Protein AF-A0A6B3I4W8-F1 (afdb_monomer)

Secondary structure (DSSP, 8-state):
-HHHHHHHHHHHHHHHHHHHHHHGGG-SSHHHHHHHHHHHHHHHHHHHHHHHHHHTTT--HHHHHHHHHHHHHHHHHHT--SSHHHHHHHHHHHHHHHHHHHHHHHTTS-HHHHHHHHHHHHT-TTHHHHHHHHHHHHHH-THHHHHHHHHHHHHHHHHHHHHHHHHHHHH-

Nearest PDB structures (foldseek):
  3ez0-assembly2_C  TM=9.691E-01  e=5.721E-12  Arthrobacter sp. FB24
  3ez0-assembly2_D  TM=9.757E-01  e=5.450E-12  Arthrobacter sp. FB24
  3ez0-assembly1_B  TM=9.625E-01  e=8.040E-12  Arthrobacter sp. FB24
  7ssp-assembly1_H  TM=6.603E-01  e=1.581E+00  Homo sapiens
  7sss-assembly1_H  TM=6.039E-01  e=1.660E+00  Homo sapiens

pLDDT: mean 90.64, std 8.07, range [52.56, 98.12]

Radius of gyration: 16.38 Å; Cα contacts (8 Å, |Δi|>4): 160; chains: 1; bounding box: 42×26×46 Å

Solvent-accessible surface area (backbone atoms only — not comparable to full-atom values): 9020 Å² total; per-residue (Å²): 105,71,61,52,47,43,11,44,49,25,45,48,25,45,53,47,17,56,48,31,51,55,44,28,74,52,40,93,42,72,66,56,22,50,54,32,43,51,50,17,53,49,28,43,51,42,19,51,56,38,36,52,52,33,46,74,70,78,38,59,45,66,72,40,17,54,86,40,47,64,46,54,49,50,37,50,65,78,56,62,56,93,47,47,66,49,36,35,50,45,54,40,51,50,53,51,53,50,49,56,50,49,59,63,52,36,78,76,48,57,71,69,62,24,51,51,58,51,55,58,55,71,71,62,80,56,49,60,60,34,51,52,53,51,49,54,48,27,73,75,39,65,73,49,48,64,56,53,52,52,49,54,52,48,52,54,52,43,51,52,52,34,53,52,49,54,52,55,70,69,75,107

Foldseek 3Di:
DLLLVLLLLLLLLLLQLVLLLVLLVQDPDPVSSVLSNVLSVLSNVLSVLSCVVCVVVVHHSVVSNVLLNVLSVQLCVLQPDPGNLSSLLLNLLSLVVLLVVLVVVLVVDDPVSSVSSVVSNVPNPSNVVSVVVNVVVCVVPVVVVVVSVVSNVSSVVSVVVSVVVSVVVVVD

Structure (mmCIF, N/CA/C/O backbone):
data_AF-A0A6B3I4W8-F1
#
_entry.id   AF-A0A6B3I4W8-F1
#
loop_
_atom_site.group_PDB
_atom_site.id
_atom_site.type_symbol
_atom_site.label_atom_id
_atom_site.label_alt_id
_atom_site.label_comp_id
_atom_site.label_asym_id
_atom_site.label_entity_id
_atom_site.label_seq_id
_atom_site.pdbx_PDB_ins_code
_atom_site.Cartn_x
_atom_site.Cartn_y
_atom_site.Cartn_z
_atom_site.occupancy
_atom_site.B_iso_or_equiv
_atom_site.auth_seq_id
_atom_site.auth_comp_id
_atom_site.auth_asym_id
_atom_site.auth_atom_id
_atom_site.pdbx_PDB_model_num
ATOM 1 N N . ALA A 1 1 ? 13.838 5.239 -17.217 1.00 80.38 1 ALA A N 1
ATOM 2 C CA . ALA A 1 1 ? 12.591 6.002 -16.985 1.00 80.38 1 ALA A CA 1
ATOM 3 C C . ALA A 1 1 ? 11.351 5.107 -16.954 1.00 80.38 1 ALA A C 1
ATOM 5 O O . ALA A 1 1 ? 10.824 4.925 -15.871 1.00 80.38 1 ALA A O 1
ATOM 6 N N . VAL A 1 2 ? 10.878 4.528 -18.072 1.00 87.38 2 VAL A N 1
ATOM 7 C CA . VAL A 1 2 ? 9.694 3.631 -18.030 1.00 87.38 2 VAL A CA 1
ATOM 8 C C . VAL A 1 2 ? 10.004 2.322 -17.298 1.00 87.38 2 VAL A C 1
ATOM 10 O O . VAL A 1 2 ? 9.231 1.926 -16.440 1.00 87.38 2 VAL A O 1
ATOM 13 N N . VAL A 1 3 ? 11.159 1.707 -17.570 1.00 92.12 3 VAL A N 1
ATOM 14 C CA . VAL A 1 3 ? 11.630 0.502 -16.857 1.00 92.12 3 VAL A CA 1
ATOM 15 C C . VAL A 1 3 ? 11.772 0.767 -15.358 1.00 92.12 3 VAL A C 1
ATOM 17 O O . VAL A 1 3 ? 11.218 0.031 -14.557 1.00 92.12 3 VAL A O 1
ATOM 20 N N . ASP A 1 4 ? 12.426 1.873 -14.987 1.00 90.75 4 ASP A N 1
ATOM 21 C CA . ASP A 1 4 ? 12.541 2.316 -13.589 1.00 90.75 4 ASP A CA 1
ATOM 22 C C . ASP A 1 4 ? 11.170 2.483 -12.918 1.00 90.75 4 ASP A C 1
ATOM 24 O O . ASP A 1 4 ? 10.973 2.042 -11.793 1.00 90.75 4 ASP A O 1
ATOM 28 N N . LEU A 1 5 ? 10.210 3.109 -13.610 1.00 89.12 5 LEU A N 1
ATOM 29 C CA . LEU A 1 5 ? 8.852 3.250 -13.097 1.00 89.12 5 LEU A CA 1
ATOM 30 C C . LEU A 1 5 ? 8.224 1.874 -12.872 1.00 89.12 5 LEU A C 1
ATOM 32 O O . LEU A 1 5 ? 7.780 1.599 -11.767 1.00 89.12 5 LEU A O 1
ATOM 36 N N . LEU A 1 6 ? 8.214 1.011 -13.890 1.00 91.56 6 LEU A N 1
ATOM 37 C CA . LEU A 1 6 ? 7.627 -0.326 -13.798 1.00 91.56 6 LEU A CA 1
ATOM 38 C C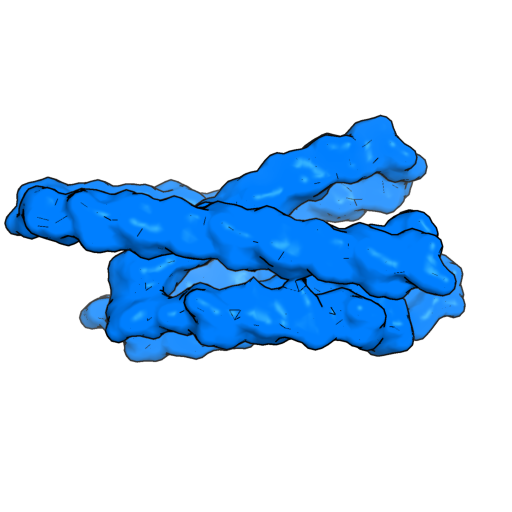 . LEU A 1 6 ? 8.289 -1.174 -12.704 1.00 91.56 6 LEU A C 1
ATOM 40 O O . LEU A 1 6 ? 7.586 -1.893 -12.006 1.00 91.56 6 LEU A O 1
ATOM 44 N N . GLY A 1 7 ? 9.603 -1.048 -12.508 1.00 94.62 7 GLY A N 1
ATOM 45 C CA . GLY A 1 7 ? 10.326 -1.696 -11.414 1.00 94.62 7 GLY A CA 1
ATOM 46 C C . GLY A 1 7 ? 9.907 -1.176 -10.038 1.00 94.62 7 GLY A C 1
ATOM 47 O O . GLY A 1 7 ? 9.645 -1.966 -9.134 1.00 94.62 7 GLY A O 1
ATOM 48 N N . ALA A 1 8 ? 9.768 0.144 -9.878 1.00 92.94 8 ALA A N 1
ATOM 49 C CA . ALA A 1 8 ? 9.272 0.737 -8.638 1.00 92.94 8 ALA A CA 1
ATOM 50 C C . ALA A 1 8 ? 7.830 0.303 -8.329 1.00 92.94 8 ALA A C 1
ATOM 52 O O . ALA A 1 8 ? 7.521 0.000 -7.177 1.00 92.94 8 ALA A O 1
ATOM 53 N N . LEU A 1 9 ? 6.969 0.246 -9.353 1.00 91.38 9 LEU A N 1
ATOM 54 C CA . LEU A 1 9 ? 5.588 -0.213 -9.208 1.00 91.38 9 LEU A CA 1
ATOM 55 C C . LEU A 1 9 ? 5.543 -1.695 -8.836 1.00 91.38 9 LEU A C 1
ATOM 57 O O . LEU A 1 9 ? 4.950 -2.041 -7.825 1.00 91.38 9 LEU A O 1
ATOM 61 N N . ALA A 1 10 ? 6.230 -2.558 -9.590 1.00 95.00 10 ALA A N 1
ATOM 62 C CA . ALA A 1 10 ? 6.219 -4.000 -9.356 1.00 95.00 10 ALA A CA 1
ATOM 63 C C . ALA A 1 10 ? 6.665 -4.344 -7.929 1.00 95.00 10 ALA A C 1
ATOM 65 O O . ALA A 1 10 ? 6.000 -5.115 -7.238 1.00 95.00 10 ALA A O 1
ATOM 66 N N . TYR A 1 11 ? 7.745 -3.720 -7.446 1.00 96.56 11 TYR A N 1
ATOM 67 C CA . TYR A 1 11 ? 8.178 -3.953 -6.071 1.00 96.56 11 TYR A CA 1
ATOM 68 C C . TYR A 1 11 ? 7.195 -3.385 -5.041 1.00 96.56 11 TYR A C 1
ATOM 70 O O . TYR A 1 11 ? 6.984 -3.995 -3.995 1.00 96.56 11 TYR A O 1
ATOM 78 N N . GLY A 1 12 ? 6.584 -2.232 -5.329 1.00 93.56 12 GLY A N 1
ATOM 79 C CA . GLY A 1 12 ? 5.550 -1.636 -4.486 1.00 93.56 12 GLY A CA 1
ATOM 80 C C . GLY A 1 12 ? 4.362 -2.574 -4.275 1.00 93.56 12 GLY A C 1
ATOM 81 O O . GLY A 1 12 ? 4.005 -2.836 -3.128 1.00 93.56 12 GLY A O 1
ATOM 82 N N . GLU A 1 13 ? 3.819 -3.132 -5.358 1.00 93.62 13 GLU A N 1
ATOM 83 C CA . GLU A 1 13 ? 2.710 -4.098 -5.330 1.00 93.62 13 GLU A CA 1
ATOM 84 C C . GLU A 1 13 ? 3.106 -5.387 -4.579 1.00 93.62 13 GLU A C 1
ATOM 86 O O . GLU A 1 13 ? 2.372 -5.880 -3.720 1.00 93.62 13 GLU A O 1
ATOM 91 N N . LEU A 1 14 ? 4.315 -5.915 -4.818 1.00 96.75 14 LEU A N 1
ATOM 92 C CA . LEU A 1 14 ? 4.804 -7.105 -4.111 1.00 96.75 14 LEU A CA 1
ATOM 93 C C . LEU A 1 14 ? 4.928 -6.862 -2.597 1.00 96.75 14 LEU A C 1
ATOM 95 O O . LEU A 1 14 ? 4.493 -7.685 -1.786 1.00 96.75 14 LEU A O 1
ATOM 99 N N . ALA A 1 15 ? 5.492 -5.721 -2.201 1.00 95.19 15 ALA A N 1
ATOM 100 C CA . ALA A 1 15 ? 5.629 -5.354 -0.798 1.00 95.19 15 ALA A CA 1
ATOM 101 C C . ALA A 1 15 ? 4.260 -5.091 -0.143 1.00 95.19 15 ALA A C 1
ATOM 103 O O . ALA A 1 15 ? 4.029 -5.502 1.002 1.00 95.19 15 ALA A O 1
ATOM 104 N N . ALA A 1 16 ? 3.330 -4.460 -0.866 1.00 92.44 16 ALA A N 1
ATOM 105 C CA . ALA A 1 16 ? 1.960 -4.235 -0.422 1.00 92.44 16 ALA A CA 1
ATOM 106 C C . ALA A 1 16 ? 1.213 -5.556 -0.188 1.00 92.44 16 ALA A C 1
ATOM 108 O O . ALA A 1 16 ? 0.631 -5.723 0.889 1.00 92.44 16 ALA A O 1
ATOM 109 N N . PHE A 1 17 ? 1.314 -6.525 -1.108 1.00 94.75 17 PHE A N 1
ATOM 110 C CA . PHE A 1 17 ? 0.792 -7.885 -0.929 1.00 94.75 17 PHE A CA 1
ATOM 111 C C . PHE A 1 17 ? 1.263 -8.498 0.394 1.00 94.75 17 PHE A C 1
ATOM 113 O O . PHE A 1 17 ? 0.442 -8.920 1.215 1.00 94.75 17 PHE A O 1
ATOM 120 N N . GLU A 1 18 ? 2.578 -8.520 0.633 1.00 95.38 18 GLU A N 1
ATOM 121 C CA . GLU A 1 18 ? 3.130 -9.113 1.851 1.00 95.38 18 GLU A CA 1
ATOM 122 C C . GLU A 1 18 ? 2.605 -8.421 3.109 1.00 95.38 18 GLU A C 1
ATOM 124 O O . GLU A 1 18 ? 2.288 -9.079 4.105 1.00 95.38 18 GLU A O 1
ATOM 129 N N . ARG A 1 19 ? 2.520 -7.084 3.082 1.00 93.25 19 ARG A N 1
ATOM 130 C CA . ARG A 1 19 ? 2.051 -6.310 4.234 1.00 93.25 19 ARG A CA 1
ATOM 131 C C . ARG A 1 19 ? 0.568 -6.525 4.497 1.00 93.25 19 ARG A C 1
ATOM 133 O O . ARG A 1 19 ? 0.210 -6.756 5.646 1.00 93.25 19 ARG A O 1
ATOM 140 N N . LEU A 1 20 ? -0.279 -6.516 3.472 1.00 92.50 20 LEU A N 1
ATOM 141 C CA . LEU A 1 20 ? -1.712 -6.783 3.618 1.00 92.50 20 LEU A CA 1
ATOM 142 C C . LEU A 1 20 ? -1.969 -8.207 4.119 1.00 92.50 20 LEU A C 1
ATOM 144 O O . LEU A 1 20 ? -2.822 -8.414 4.984 1.00 92.50 20 LEU A O 1
ATOM 148 N N . ALA A 1 21 ? -1.202 -9.186 3.631 1.00 94.19 21 ALA A N 1
ATOM 149 C CA . ALA A 1 21 ? -1.279 -10.563 4.105 1.00 94.19 21 ALA A CA 1
ATOM 150 C C . ALA A 1 21 ? -0.868 -10.698 5.585 1.00 94.19 21 ALA A C 1
ATOM 152 O O . ALA A 1 21 ? -1.478 -11.474 6.329 1.00 94.19 21 ALA A O 1
ATOM 153 N N . GLU A 1 22 ? 0.136 -9.937 6.032 1.00 93.00 22 GLU A N 1
ATOM 154 C CA . GLU A 1 22 ? 0.527 -9.872 7.443 1.00 93.00 22 GLU A CA 1
ATOM 155 C C . GLU A 1 22 ? -0.547 -9.176 8.293 1.00 93.00 22 GLU A C 1
ATOM 157 O O . GLU A 1 22 ? -0.994 -9.735 9.298 1.00 93.00 22 GLU A O 1
ATOM 162 N N . ASP A 1 23 ? -1.031 -8.012 7.857 1.00 90.31 23 ASP A N 1
ATOM 163 C CA . ASP A 1 23 ? -2.041 -7.210 8.556 1.00 90.31 23 ASP A CA 1
ATOM 164 C C . ASP A 1 23 ? -3.383 -7.958 8.673 1.00 90.31 23 ASP A C 1
ATOM 166 O O . ASP A 1 23 ? -4.082 -7.842 9.684 1.00 90.31 23 ASP A O 1
ATOM 170 N N . ALA A 1 24 ? -3.718 -8.827 7.712 1.00 92.00 24 ALA A N 1
ATOM 171 C CA . ALA A 1 24 ? -4.887 -9.709 7.770 1.00 92.00 24 ALA A CA 1
ATOM 172 C C . ALA A 1 24 ? -4.888 -10.645 8.995 1.00 92.00 24 ALA A C 1
ATOM 174 O O . ALA A 1 24 ? -5.946 -11.136 9.402 1.00 92.00 24 ALA A O 1
ATOM 175 N N . LYS A 1 25 ? -3.734 -10.897 9.629 1.00 92.25 25 LYS A N 1
ATOM 176 C CA . LYS A 1 25 ? -3.656 -11.664 10.886 1.00 92.25 25 LYS A CA 1
ATOM 177 C C . LYS A 1 25 ? -4.210 -10.894 12.087 1.00 92.25 25 LYS A C 1
ATOM 179 O O . LYS A 1 25 ? -4.602 -11.532 13.061 1.00 92.25 25 LYS A O 1
ATOM 184 N N . LEU A 1 26 ? -4.264 -9.562 12.016 1.00 90.62 26 LEU A N 1
ATOM 185 C CA . LEU A 1 26 ? -4.806 -8.685 13.060 1.00 90.62 26 LEU A CA 1
ATOM 186 C C . LEU A 1 26 ? -6.335 -8.538 12.980 1.00 90.62 26 LEU A C 1
ATOM 188 O O . LEU A 1 26 ? -6.938 -7.928 13.864 1.00 90.62 26 LEU A O 1
ATOM 192 N N . ALA A 1 27 ? -6.965 -9.080 11.934 1.00 94.19 27 ALA A N 1
ATOM 193 C CA . ALA A 1 27 ? -8.393 -8.943 11.691 1.00 94.19 27 ALA A CA 1
ATOM 194 C C . ALA A 1 27 ? -9.245 -9.506 12.846 1.00 94.19 27 ALA A C 1
ATOM 196 O O . ALA A 1 27 ? -9.047 -10.654 13.255 1.00 94.19 27 ALA A O 1
ATOM 197 N N . PRO A 1 28 ? -10.246 -8.752 13.345 1.00 94.81 28 PRO A N 1
ATOM 198 C CA . PRO A 1 28 ? -11.062 -9.179 14.482 1.00 94.81 28 PRO A CA 1
ATOM 199 C C . PRO A 1 28 ? -12.086 -10.258 14.107 1.00 94.81 28 PRO A C 1
ATOM 201 O O . PRO A 1 28 ? -12.592 -10.962 14.981 1.00 94.81 28 PRO A O 1
ATOM 204 N N . THR A 1 29 ? -12.412 -10.394 12.819 1.00 95.69 29 THR A N 1
ATOM 205 C CA . THR A 1 29 ? -13.365 -11.386 12.314 1.00 95.69 29 THR A CA 1
ATOM 206 C C . THR A 1 29 ? -12.820 -12.101 11.079 1.00 95.69 29 THR A C 1
ATOM 208 O O . THR A 1 29 ? -11.966 -11.581 10.361 1.00 95.69 29 THR A O 1
ATOM 211 N N . LEU A 1 30 ? -13.347 -13.297 10.794 1.00 96.50 30 LEU A N 1
ATOM 212 C CA . LEU A 1 30 ? -13.004 -14.032 9.5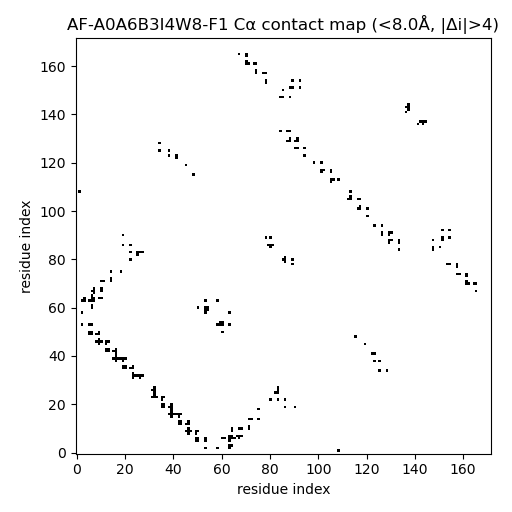70 1.00 96.50 30 LEU A CA 1
ATOM 213 C C . LEU A 1 30 ? -13.409 -13.277 8.298 1.00 96.50 30 LEU A C 1
ATOM 215 O O . LEU A 1 30 ? -12.707 -13.376 7.297 1.00 96.50 30 LEU A O 1
ATOM 219 N N . GLY A 1 31 ? -14.513 -12.523 8.339 1.00 94.38 31 GLY A N 1
ATOM 220 C CA . GLY A 1 31 ? -14.934 -11.681 7.218 1.00 94.38 31 GLY A CA 1
ATOM 221 C C . GLY A 1 31 ? -13.923 -10.572 6.948 1.00 94.38 31 GLY A C 1
ATOM 222 O O . GLY A 1 31 ? -13.468 -10.419 5.823 1.00 94.38 31 GLY A O 1
ATOM 223 N N . ASP A 1 32 ? -13.482 -9.882 7.999 1.00 93.94 32 ASP A N 1
ATOM 224 C CA . ASP A 1 32 ? -12.482 -8.817 7.882 1.00 93.94 32 ASP A CA 1
ATOM 225 C C . ASP A 1 32 ? -11.131 -9.344 7.385 1.00 93.94 32 ASP A C 1
ATOM 227 O O . ASP A 1 32 ? -10.469 -8.711 6.564 1.00 93.94 32 ASP A O 1
ATOM 231 N N . LYS A 1 33 ? -10.751 -10.547 7.833 1.00 94.88 33 LYS A N 1
ATOM 232 C CA . LYS A 1 33 ? -9.566 -11.248 7.335 1.00 94.88 33 LYS A CA 1
ATOM 233 C C . LYS A 1 33 ? -9.676 -11.551 5.844 1.00 94.88 33 LYS A C 1
ATOM 235 O O . LYS A 1 33 ? -8.700 -11.392 5.118 1.00 94.88 33 LYS A O 1
ATOM 240 N N . ALA A 1 34 ? -10.843 -12.017 5.402 1.00 93.44 34 ALA A N 1
ATOM 241 C CA . ALA A 1 34 ? -11.082 -12.337 4.002 1.00 93.44 34 ALA A CA 1
ATOM 242 C C . ALA A 1 34 ? -11.016 -11.088 3.114 1.00 93.44 34 ALA A C 1
ATOM 244 O O . ALA A 1 34 ? -10.484 -11.180 2.014 1.00 93.44 34 ALA A O 1
ATOM 245 N N . GLU A 1 35 ? -11.491 -9.931 3.583 1.00 91.62 35 GLU A N 1
ATOM 246 C CA . GLU A 1 35 ? -11.393 -8.679 2.820 1.00 91.62 35 GLU A CA 1
ATOM 247 C C . GLU A 1 35 ? -9.938 -8.229 2.619 1.00 91.62 35 GLU A C 1
ATOM 249 O O . GLU A 1 35 ? -9.548 -7.978 1.481 1.00 91.62 35 GLU A O 1
ATOM 254 N N . LEU A 1 36 ? -9.088 -8.234 3.658 1.00 91.06 36 LEU A N 1
ATOM 255 C CA . LEU A 1 36 ? -7.660 -7.929 3.454 1.00 91.06 36 LEU A CA 1
ATOM 256 C C . LEU A 1 36 ? -6.926 -8.994 2.633 1.00 91.06 36 LEU A C 1
ATOM 258 O O . LEU A 1 36 ? -6.018 -8.663 1.878 1.00 91.06 36 LEU A O 1
ATOM 262 N N . ALA A 1 37 ? -7.313 -10.267 2.738 1.00 92.38 37 ALA A N 1
ATOM 263 C CA . ALA A 1 37 ? -6.731 -11.314 1.901 1.00 92.38 37 ALA A CA 1
ATOM 264 C C . ALA A 1 37 ? -7.075 -11.125 0.412 1.00 92.38 37 ALA A C 1
ATOM 266 O O . ALA A 1 37 ? -6.233 -11.400 -0.440 1.00 92.38 37 ALA A O 1
ATOM 267 N N . LYS A 1 38 ? -8.284 -10.636 0.094 1.00 91.06 38 LYS A N 1
ATOM 268 C CA . LYS A 1 38 ? -8.658 -10.263 -1.280 1.00 91.06 38 LYS A CA 1
ATOM 269 C C . LYS A 1 38 ? -7.813 -9.095 -1.781 1.00 91.06 38 LYS A C 1
ATOM 271 O O . LYS A 1 38 ? -7.274 -9.208 -2.872 1.00 91.06 38 LYS A O 1
ATOM 276 N N . MET A 1 39 ? -7.644 -8.051 -0.962 1.00 89.50 39 MET A N 1
ATOM 277 C CA . MET A 1 39 ? -6.762 -6.921 -1.286 1.00 89.50 39 MET A CA 1
ATOM 278 C C . MET A 1 39 ? -5.348 -7.395 -1.599 1.00 89.50 39 MET A C 1
ATOM 280 O O . MET A 1 39 ? -4.825 -7.107 -2.663 1.00 89.50 39 MET A O 1
ATOM 284 N N . ALA A 1 40 ? -4.759 -8.197 -0.707 1.00 92.56 40 ALA A N 1
ATOM 285 C CA . ALA A 1 40 ? -3.426 -8.748 -0.915 1.00 92.56 40 ALA A CA 1
ATOM 286 C C . ALA A 1 40 ? -3.345 -9.520 -2.245 1.00 92.56 40 ALA A C 1
ATOM 288 O O . ALA A 1 40 ? -2.410 -9.340 -3.019 1.00 92.56 40 ALA A O 1
ATOM 289 N N . SER A 1 41 ? -4.342 -10.360 -2.540 1.00 92.94 41 SER A N 1
ATOM 290 C CA . SER A 1 41 ? -4.380 -11.112 -3.796 1.00 92.94 41 SER A CA 1
ATOM 291 C C . SER A 1 41 ? -4.432 -10.218 -5.039 1.00 92.94 41 SER A C 1
ATOM 293 O O . SER A 1 41 ? -3.885 -10.626 -6.061 1.00 92.94 41 SER A O 1
ATOM 295 N N . ALA A 1 42 ? -5.084 -9.054 -4.970 1.00 90.31 42 ALA A N 1
ATOM 296 C CA . ALA A 1 42 ? -5.120 -8.089 -6.067 1.00 90.31 42 ALA A CA 1
ATOM 297 C C . ALA A 1 42 ? -3.733 -7.470 -6.301 1.00 90.31 42 ALA A C 1
ATOM 299 O O . ALA A 1 42 ? -3.223 -7.549 -7.413 1.00 90.31 42 ALA A O 1
ATOM 300 N N . GLU A 1 43 ? -3.062 -6.999 -5.243 1.00 91.06 43 GLU A N 1
ATOM 301 C CA . GLU A 1 43 ? -1.689 -6.467 -5.334 1.00 91.06 43 GLU A CA 1
ATOM 302 C C . GLU A 1 43 ? -0.719 -7.498 -5.938 1.00 91.06 43 GLU A C 1
ATOM 304 O O . GLU A 1 43 ? 0.109 -7.185 -6.790 1.00 91.06 43 GLU A O 1
ATOM 309 N N . PHE A 1 44 ? -0.837 -8.778 -5.560 1.00 95.06 44 PHE A N 1
ATOM 310 C CA . PHE A 1 44 ? 0.008 -9.813 -6.159 1.00 95.06 44 PHE A CA 1
ATOM 311 C C . PHE A 1 44 ? -0.269 -9.988 -7.660 1.00 95.06 44 PHE A C 1
ATOM 313 O O . PHE A 1 44 ? 0.663 -10.159 -8.444 1.00 95.06 44 PHE A O 1
ATOM 320 N N . HIS A 1 45 ? -1.534 -9.903 -8.076 1.00 93.31 45 HIS A N 1
ATOM 321 C CA . HIS A 1 45 ? -1.886 -9.958 -9.491 1.00 93.31 45 HIS A CA 1
ATOM 322 C C . HIS A 1 45 ? -1.340 -8.749 -10.267 1.00 93.31 45 HIS A C 1
ATOM 324 O O . HIS A 1 45 ? -0.833 -8.902 -11.378 1.00 93.31 45 HIS A O 1
ATOM 330 N N . HIS A 1 46 ? -1.379 -7.554 -9.678 1.00 91.94 46 HIS A N 1
ATOM 331 C CA . HIS A 1 46 ? -0.775 -6.357 -10.262 1.00 91.94 46 HIS A CA 1
ATOM 332 C C . HIS A 1 46 ? 0.740 -6.503 -10.428 1.00 91.94 46 HIS A C 1
ATOM 334 O O . HIS A 1 46 ? 1.287 -6.180 -11.485 1.00 91.94 46 HIS A O 1
ATOM 340 N N . PHE A 1 47 ? 1.418 -7.048 -9.415 1.00 95.25 47 PHE A N 1
ATOM 341 C CA . PHE A 1 47 ? 2.836 -7.387 -9.492 1.00 95.25 47 PHE A CA 1
ATOM 342 C C . PHE A 1 47 ? 3.141 -8.327 -10.671 1.00 95.25 47 PHE A C 1
ATOM 344 O O . PHE A 1 47 ? 4.093 -8.076 -11.418 1.00 95.25 47 PHE A O 1
ATOM 351 N N . GLU A 1 48 ? 2.337 -9.377 -10.871 1.00 96.69 48 GLU A N 1
ATOM 352 C CA . GLU A 1 48 ? 2.490 -10.290 -12.012 1.00 96.69 48 GLU A CA 1
ATOM 353 C C . GLU A 1 48 ? 2.347 -9.539 -13.345 1.00 96.69 48 GLU A C 1
ATOM 355 O O . GLU A 1 48 ? 3.219 -9.640 -14.206 1.00 96.69 48 GLU A O 1
ATOM 360 N N . GLN A 1 49 ? 1.314 -8.704 -13.489 1.00 94.81 49 GLN A N 1
ATOM 361 C CA . GLN A 1 49 ? 1.075 -7.917 -14.704 1.00 94.81 49 GLN A CA 1
ATOM 362 C C . GLN A 1 49 ? 2.224 -6.945 -15.030 1.00 94.81 49 GLN A C 1
ATOM 364 O O . GLN A 1 49 ? 2.617 -6.791 -16.192 1.00 94.81 49 GLN A O 1
ATOM 369 N N . LEU A 1 50 ? 2.782 -6.281 -14.015 1.00 94.19 50 LEU A N 1
ATOM 370 C CA . LEU A 1 50 ? 3.915 -5.365 -14.175 1.00 94.19 50 LEU A CA 1
ATOM 371 C C . LEU A 1 50 ? 5.206 -6.119 -14.522 1.00 94.19 50 LEU A C 1
ATOM 373 O O . LEU A 1 50 ? 5.983 -5.661 -15.365 1.00 94.19 50 LEU A O 1
ATOM 377 N N . SER A 1 51 ? 5.410 -7.293 -13.924 1.00 96.75 51 SER A N 1
ATOM 378 C CA . SER A 1 51 ? 6.552 -8.167 -14.208 1.00 96.75 51 SER A CA 1
ATOM 379 C C . SER A 1 51 ? 6.499 -8.731 -15.627 1.00 96.75 51 SER A C 1
ATOM 381 O O . SER A 1 51 ? 7.502 -8.693 -16.341 1.00 96.75 51 SER A O 1
ATOM 383 N N . ASP A 1 52 ? 5.322 -9.165 -16.080 1.00 95.81 52 ASP A N 1
ATOM 384 C CA . ASP A 1 52 ? 5.096 -9.618 -17.455 1.00 95.81 52 ASP A CA 1
ATOM 385 C C . ASP A 1 52 ? 5.382 -8.498 -18.461 1.00 95.81 52 ASP A C 1
ATOM 387 O O . ASP A 1 52 ? 5.976 -8.731 -19.517 1.00 95.81 52 ASP A O 1
ATOM 391 N N . ARG A 1 53 ? 5.018 -7.253 -18.129 1.00 93.69 53 ARG A N 1
ATOM 392 C CA . ARG A 1 53 ? 5.324 -6.094 -18.974 1.00 93.69 53 ARG A CA 1
ATOM 393 C C . ARG A 1 53 ? 6.819 -5.816 -19.072 1.00 93.69 53 ARG A C 1
ATOM 395 O O . ARG A 1 53 ? 7.274 -5.507 -20.172 1.00 93.69 53 ARG A O 1
ATOM 402 N N . LEU A 1 54 ? 7.554 -5.902 -17.962 1.00 95.25 54 LEU A N 1
ATOM 403 C CA . LEU A 1 54 ? 9.015 -5.768 -17.940 1.00 95.25 54 LEU A CA 1
ATOM 404 C C . LEU A 1 54 ? 9.669 -6.848 -18.815 1.00 95.25 54 LEU A C 1
ATOM 406 O O . LEU A 1 54 ? 10.446 -6.523 -19.711 1.00 95.25 54 LEU A O 1
ATOM 410 N N . ALA A 1 55 ? 9.257 -8.106 -18.655 1.00 96.69 55 ALA A N 1
ATOM 411 C CA . ALA A 1 55 ? 9.755 -9.208 -19.475 1.00 96.69 55 ALA A CA 1
ATOM 412 C C . ALA A 1 55 ? 9.427 -9.029 -20.971 1.00 96.69 55 ALA A C 1
ATOM 414 O O . ALA A 1 55 ? 10.255 -9.322 -21.831 1.00 96.69 55 ALA A O 1
ATOM 415 N N . ALA A 1 56 ? 8.245 -8.500 -21.303 1.00 94.50 56 ALA A N 1
ATOM 416 C CA . ALA A 1 56 ? 7.832 -8.242 -22.685 1.00 94.50 56 ALA A CA 1
ATOM 417 C C . ALA A 1 56 ? 8.632 -7.126 -23.384 1.00 94.50 56 ALA A C 1
ATOM 419 O O . ALA A 1 56 ? 8.528 -6.982 -24.603 1.00 94.50 56 ALA A O 1
ATOM 420 N N . VAL A 1 57 ? 9.395 -6.323 -22.636 1.00 92.69 57 VAL A N 1
ATOM 421 C CA . VAL A 1 57 ? 10.341 -5.333 -23.180 1.00 92.69 57 VAL A CA 1
ATOM 422 C C . VAL A 1 57 ? 11.800 -5.765 -23.015 1.00 92.69 57 VAL A C 1
ATOM 424 O O . VAL A 1 57 ? 12.686 -4.918 -23.066 1.00 92.69 57 VAL A O 1
ATOM 427 N N . ASP A 1 58 ? 12.037 -7.072 -22.849 1.00 96.06 58 ASP A N 1
ATOM 428 C CA . ASP A 1 58 ? 13.355 -7.698 -22.690 1.00 96.06 58 ASP A CA 1
ATOM 429 C C . ASP A 1 58 ? 14.140 -7.223 -21.446 1.00 96.06 58 ASP A C 1
ATOM 431 O O . ASP A 1 58 ? 15.369 -7.311 -21.407 1.00 96.06 58 ASP A O 1
ATOM 435 N N . GLU A 1 59 ? 13.442 -6.749 -20.407 1.00 97.94 59 GLU A N 1
ATOM 436 C CA . GLU A 1 59 ? 14.033 -6.357 -19.122 1.00 97.94 59 GLU A CA 1
ATOM 437 C C . GLU A 1 59 ? 13.831 -7.453 -18.067 1.00 97.94 59 GLU A C 1
ATOM 439 O O . GLU A 1 59 ? 12.777 -8.089 -18.009 1.00 97.94 59 GLU A O 1
ATOM 444 N N . ASP A 1 60 ? 14.824 -7.661 -17.197 1.00 98.06 60 ASP A N 1
ATOM 445 C CA . ASP A 1 60 ? 14.693 -8.581 -16.061 1.00 98.06 60 ASP A CA 1
ATOM 446 C C . ASP A 1 60 ? 13.878 -7.921 -14.932 1.00 98.06 60 ASP A C 1
ATOM 448 O O . ASP A 1 60 ? 14.335 -6.919 -14.367 1.00 98.06 60 ASP A O 1
ATOM 452 N N . PRO A 1 61 ? 12.702 -8.465 -14.549 1.00 97.62 61 PRO A N 1
ATOM 453 C CA . PRO A 1 61 ? 11.861 -7.837 -13.533 1.00 97.62 61 PRO A CA 1
ATOM 454 C C . PRO A 1 61 ? 12.568 -7.685 -12.186 1.00 97.62 61 PRO A C 1
ATOM 456 O O . PRO A 1 61 ? 12.426 -6.660 -11.524 1.00 97.62 61 PRO A O 1
ATOM 459 N N . THR A 1 62 ? 13.379 -8.671 -11.795 1.00 97.50 62 THR A N 1
ATOM 460 C CA . THR A 1 62 ? 14.107 -8.638 -10.517 1.00 97.50 62 THR A CA 1
ATOM 461 C C . THR A 1 62 ? 15.117 -7.495 -10.495 1.00 97.50 62 THR A C 1
ATOM 463 O O . THR A 1 62 ? 15.098 -6.667 -9.585 1.00 97.50 62 THR A O 1
ATOM 466 N N . ALA A 1 63 ? 15.960 -7.395 -11.524 1.00 98.00 63 ALA A N 1
ATOM 467 C CA . ALA A 1 63 ? 16.936 -6.321 -11.649 1.00 98.00 63 ALA A CA 1
ATOM 468 C C . ALA A 1 63 ? 16.283 -4.933 -11.741 1.00 98.00 63 ALA A C 1
ATOM 470 O O . ALA A 1 63 ? 16.834 -3.971 -11.207 1.00 98.00 63 ALA A O 1
ATOM 471 N N . ALA A 1 64 ? 15.114 -4.818 -12.380 1.00 97.25 64 ALA A N 1
ATOM 472 C CA . ALA A 1 64 ? 14.371 -3.560 -12.454 1.00 97.25 64 ALA A CA 1
ATOM 473 C C . ALA A 1 64 ? 13.809 -3.118 -11.087 1.00 97.25 64 ALA A C 1
ATOM 475 O O . ALA A 1 64 ? 13.712 -1.919 -10.827 1.00 97.25 64 ALA A O 1
ATOM 476 N N . MET A 1 65 ? 13.459 -4.063 -10.208 1.00 97.75 65 MET A N 1
ATOM 477 C CA . MET A 1 65 ? 12.933 -3.793 -8.862 1.00 97.75 65 MET A CA 1
ATOM 478 C C . MET A 1 65 ? 14.018 -3.441 -7.834 1.00 97.75 65 MET A C 1
ATOM 480 O O . MET A 1 65 ? 13.791 -2.596 -6.965 1.00 97.75 65 MET A O 1
ATOM 484 N N . GLU A 1 66 ? 15.194 -4.068 -7.930 1.00 96.94 66 GLU A N 1
ATOM 485 C CA . GLU A 1 66 ? 16.283 -3.978 -6.941 1.00 96.94 66 GLU A CA 1
ATOM 486 C C . GLU A 1 66 ? 16.620 -2.541 -6.478 1.00 96.94 66 GLU A C 1
ATOM 488 O O . GLU A 1 66 ? 16.758 -2.322 -5.270 1.00 96.94 66 GLU A O 1
ATOM 493 N N . PRO A 1 67 ? 16.692 -1.519 -7.362 1.00 95.44 67 PRO A N 1
ATOM 494 C CA . PRO A 1 67 ? 17.027 -0.155 -6.948 1.00 95.44 67 PRO A CA 1
ATOM 495 C C . PRO A 1 67 ? 16.016 0.474 -5.979 1.00 95.44 67 PRO A C 1
ATOM 497 O O . PRO A 1 67 ? 16.370 1.379 -5.223 1.00 95.44 67 PRO A O 1
ATOM 500 N N . PHE A 1 68 ? 14.761 0.019 -5.997 1.00 94.69 68 PHE A N 1
ATOM 501 C CA . PHE A 1 68 ? 13.668 0.586 -5.201 1.00 94.69 68 PHE A CA 1
ATOM 502 C C . PHE A 1 68 ? 13.406 -0.190 -3.914 1.00 94.69 68 PHE A C 1
ATOM 504 O O . PHE A 1 68 ? 12.788 0.354 -2.992 1.00 94.69 68 PHE A O 1
ATOM 511 N N . ALA A 1 69 ? 13.922 -1.420 -3.829 1.00 95.56 69 ALA A N 1
ATOM 512 C CA . ALA A 1 69 ? 13.623 -2.356 -2.756 1.00 95.56 69 ALA A CA 1
ATOM 513 C C . ALA A 1 69 ? 13.862 -1.741 -1.376 1.00 95.56 69 ALA A C 1
ATOM 515 O O . ALA A 1 69 ? 12.966 -1.659 -0.537 1.00 95.56 69 ALA A O 1
ATOM 516 N N . LYS A 1 70 ? 15.052 -1.162 -1.184 1.00 95.00 70 LYS A N 1
ATOM 517 C CA . LYS A 1 70 ? 15.434 -0.543 0.084 1.00 95.00 70 LYS A CA 1
ATOM 518 C C . LYS A 1 70 ? 14.487 0.580 0.521 1.00 95.00 70 LYS A C 1
ATOM 520 O O . LYS A 1 70 ? 14.172 0.675 1.706 1.00 95.00 70 LYS A O 1
ATOM 525 N N . ALA A 1 71 ? 14.094 1.469 -0.388 1.00 93.25 71 ALA A N 1
ATOM 526 C CA . ALA A 1 71 ? 13.269 2.623 -0.036 1.00 93.25 71 ALA A CA 1
ATOM 527 C C . ALA A 1 71 ? 11.845 2.193 0.346 1.00 93.25 71 ALA A C 1
ATOM 529 O O . ALA A 1 71 ? 11.292 2.684 1.333 1.00 93.25 71 ALA A O 1
ATOM 530 N N . LEU A 1 72 ? 11.280 1.238 -0.392 1.00 93.06 72 LEU A N 1
ATOM 531 C CA . LEU A 1 72 ? 9.943 0.702 -0.139 1.00 93.06 72 LEU A CA 1
ATOM 532 C C . LEU A 1 72 ? 9.910 -0.162 1.135 1.00 93.06 72 LEU A C 1
ATOM 534 O O . LEU A 1 72 ? 9.025 0.015 1.977 1.00 93.06 72 LEU A O 1
ATOM 538 N N . ASP 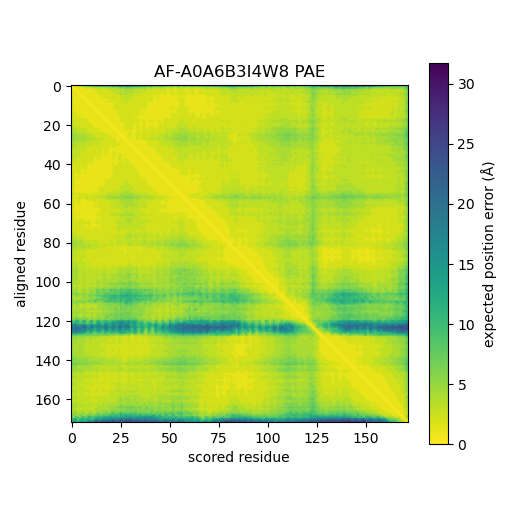A 1 73 ? 10.939 -0.976 1.375 1.00 95.12 73 ASP A N 1
ATOM 539 C CA . ASP A 1 73 ? 11.121 -1.696 2.640 1.00 95.12 73 ASP A CA 1
ATOM 540 C C . ASP A 1 73 ? 11.255 -0.748 3.835 1.00 95.12 73 ASP A C 1
ATOM 542 O O . ASP A 1 73 ? 10.659 -0.958 4.898 1.00 95.12 73 ASP A O 1
ATOM 546 N N . ASP A 1 74 ? 12.045 0.319 3.681 1.00 95.25 74 ASP A N 1
ATOM 547 C CA . ASP A 1 74 ? 12.224 1.342 4.705 1.00 95.25 74 ASP A CA 1
ATOM 548 C C . ASP A 1 74 ? 10.892 2.044 5.015 1.00 95.25 74 ASP A C 1
ATOM 550 O O . ASP A 1 74 ? 10.592 2.257 6.195 1.00 95.25 74 ASP A O 1
ATOM 554 N N . PHE A 1 75 ? 10.074 2.360 4.002 1.00 94.19 75 PHE A N 1
ATOM 555 C CA . PHE A 1 75 ? 8.721 2.891 4.192 1.00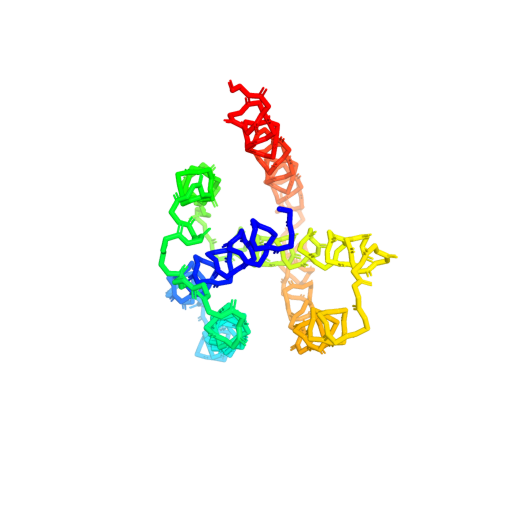 94.19 75 PHE A CA 1
ATOM 556 C C . PHE A 1 75 ? 7.864 1.921 5.008 1.00 94.19 75 PHE A C 1
ATOM 558 O O . PHE A 1 75 ? 7.331 2.300 6.054 1.00 94.19 75 PHE A O 1
ATOM 565 N N . HIS A 1 76 ? 7.760 0.657 4.592 1.00 94.00 76 HIS A N 1
ATOM 566 C CA . HIS A 1 76 ? 6.906 -0.316 5.273 1.00 94.00 76 HIS A CA 1
ATOM 567 C C . HIS A 1 76 ? 7.360 -0.615 6.701 1.00 94.00 76 HIS A C 1
ATOM 569 O O . HIS A 1 76 ? 6.513 -0.753 7.586 1.00 94.00 76 HIS A O 1
ATOM 575 N N . ARG A 1 77 ? 8.672 -0.657 6.948 1.00 94.19 77 ARG A N 1
ATOM 576 C CA . ARG A 1 77 ? 9.241 -0.844 8.287 1.00 94.19 77 ARG A CA 1
ATOM 577 C C . ARG A 1 77 ? 8.952 0.342 9.205 1.00 94.19 77 ARG A C 1
ATOM 579 O O . ARG A 1 77 ? 8.621 0.146 10.371 1.00 94.19 77 ARG A O 1
ATOM 586 N N . GLN A 1 78 ? 9.058 1.571 8.697 1.00 94.75 78 GLN A N 1
ATOM 587 C CA . GLN A 1 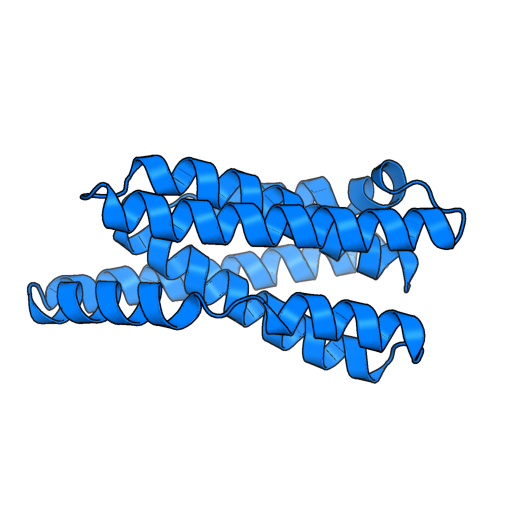78 ? 8.766 2.792 9.463 1.00 94.75 78 GLN A CA 1
ATOM 588 C C . GLN A 1 78 ? 7.264 3.027 9.665 1.00 94.75 78 GLN A C 1
ATOM 590 O O . GLN A 1 78 ? 6.875 3.805 10.543 1.00 94.75 78 GLN A O 1
ATOM 595 N N . THR A 1 79 ? 6.438 2.312 8.899 1.00 95.25 79 THR A N 1
ATOM 596 C CA . THR A 1 79 ? 4.976 2.356 8.923 1.00 95.25 79 THR A CA 1
ATOM 597 C C . THR A 1 79 ? 4.349 1.010 9.304 1.00 95.25 79 THR A C 1
ATOM 599 O O . THR A 1 79 ? 3.248 0.684 8.862 1.00 95.25 79 THR A O 1
ATOM 602 N N . ALA A 1 80 ? 5.014 0.199 10.129 1.00 93.38 80 ALA A N 1
ATOM 603 C CA . ALA A 1 80 ? 4.400 -1.008 10.680 1.00 93.38 80 ALA A CA 1
ATOM 604 C C . ALA A 1 80 ? 3.219 -0.623 11.601 1.00 93.38 80 ALA A C 1
ATOM 606 O O . ALA A 1 80 ? 3.443 0.125 12.560 1.00 93.38 80 ALA A O 1
ATOM 607 N N . PRO A 1 81 ? 1.981 -1.072 11.317 1.00 94.56 81 PRO A N 1
ATOM 608 C CA . PRO A 1 81 ? 0.830 -0.742 12.148 1.00 94.56 81 PRO A CA 1
ATOM 609 C C . PRO A 1 81 ? 0.926 -1.443 13.507 1.00 94.56 81 PRO A C 1
ATOM 611 O O . PRO A 1 81 ? 1.405 -2.571 13.611 1.00 94.56 81 PRO A O 1
ATOM 614 N N . SER A 1 82 ? 0.464 -0.775 14.564 1.00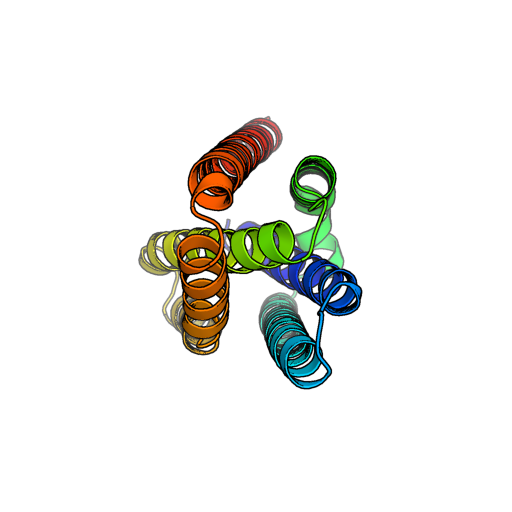 93.38 82 SER A N 1
ATOM 615 C CA . SER A 1 82 ? 0.429 -1.351 15.917 1.00 93.38 82 SER A CA 1
ATOM 616 C C . SER A 1 82 ? -0.842 -2.151 16.207 1.00 93.38 82 SER A C 1
ATOM 618 O O . SER A 1 82 ? -0.864 -2.964 17.133 1.00 93.38 82 SER A O 1
ATOM 620 N N . ASP A 1 83 ? -1.898 -1.932 15.423 1.00 94.44 83 ASP A N 1
ATOM 621 C CA . ASP A 1 83 ? -3.166 -2.639 15.528 1.00 94.44 83 ASP A CA 1
ATOM 622 C C . ASP A 1 83 ? -3.902 -2.722 14.181 1.00 94.44 83 ASP A C 1
ATOM 624 O O . ASP A 1 83 ? -3.476 -2.180 13.160 1.00 94.44 83 ASP A O 1
ATOM 628 N N . TRP A 1 84 ? -5.048 -3.401 14.209 1.00 95.12 84 TRP A N 1
ATOM 629 C CA . TRP A 1 84 ? -5.937 -3.579 13.066 1.00 95.12 84 TRP A CA 1
ATOM 630 C C . TRP A 1 84 ? -6.366 -2.268 12.388 1.00 95.12 84 TRP A C 1
ATOM 632 O O . TRP A 1 84 ? -6.398 -2.187 11.162 1.00 95.12 84 TRP A O 1
ATOM 642 N N . LEU A 1 85 ? -6.710 -1.236 13.163 1.00 96.62 85 LEU A N 1
ATOM 643 C CA . LEU A 1 85 ? -7.228 0.018 12.609 1.00 96.62 85 LEU A CA 1
ATOM 644 C C . LEU A 1 85 ? -6.120 0.819 11.926 1.00 96.62 85 LEU A C 1
ATOM 646 O O . LEU A 1 85 ? -6.362 1.435 10.891 1.00 96.62 85 LEU A O 1
ATOM 650 N N . GLU A 1 86 ? -4.905 0.789 12.470 1.00 96.56 86 GLU A N 1
ATOM 651 C CA . GLU A 1 86 ? -3.732 1.354 11.806 1.00 96.56 86 GLU A CA 1
ATOM 652 C C . GLU A 1 86 ? -3.399 0.609 10.509 1.00 96.56 86 GLU A C 1
ATOM 654 O O . GLU A 1 86 ? -3.044 1.268 9.529 1.00 96.56 86 GLU A O 1
ATOM 659 N N . GLY A 1 87 ? -3.577 -0.717 10.474 1.00 94.56 87 GLY A N 1
ATOM 660 C CA . GLY A 1 87 ? -3.455 -1.525 9.255 1.00 94.56 87 GLY A CA 1
ATOM 661 C C . GLY A 1 87 ? -4.459 -1.104 8.178 1.00 94.56 87 GLY A C 1
ATOM 662 O O . GLY A 1 87 ? -4.073 -0.824 7.048 1.00 94.56 87 GLY A O 1
ATOM 663 N N . LEU A 1 88 ? -5.736 -0.927 8.540 1.00 94.75 88 LEU A N 1
ATOM 664 C CA . LEU A 1 88 ? -6.764 -0.439 7.608 1.00 94.75 88 LEU A CA 1
ATOM 665 C C . LEU A 1 88 ? -6.483 0.975 7.089 1.00 94.75 88 LEU A C 1
ATOM 667 O O . LEU A 1 88 ? -6.636 1.241 5.898 1.00 94.75 88 LEU A O 1
ATOM 671 N N . VAL A 1 89 ? -6.056 1.889 7.966 1.00 95.56 89 VAL A N 1
ATOM 672 C CA . VAL A 1 89 ? -5.671 3.246 7.551 1.00 95.56 89 VAL A CA 1
ATOM 673 C C . VAL A 1 89 ? -4.466 3.199 6.614 1.00 95.56 89 VAL A C 1
ATOM 675 O O . VAL A 1 89 ? -4.439 3.941 5.636 1.00 95.56 89 VAL A O 1
ATOM 678 N N . LYS A 1 90 ? -3.490 2.325 6.878 1.00 94.19 90 LYS A N 1
ATOM 679 C CA . LYS A 1 90 ? -2.329 2.137 6.007 1.00 94.19 90 LYS A CA 1
ATOM 680 C C . LYS A 1 90 ? -2.726 1.608 4.636 1.00 94.19 90 LYS A C 1
ATOM 682 O O . LYS A 1 90 ? -2.269 2.174 3.652 1.00 94.19 90 LYS A O 1
ATOM 687 N N . ALA A 1 91 ? -3.583 0.592 4.581 1.00 90.81 91 ALA A N 1
ATOM 688 C CA . ALA A 1 91 ? -4.090 0.046 3.328 1.00 90.81 91 ALA A CA 1
ATOM 689 C C . ALA A 1 91 ? -4.789 1.134 2.494 1.00 90.81 91 ALA A C 1
ATOM 691 O O . ALA A 1 91 ? -4.421 1.357 1.349 1.00 90.81 91 ALA A O 1
ATOM 692 N N . TYR A 1 92 ? -5.710 1.890 3.103 1.00 90.50 92 TYR A N 1
ATOM 693 C CA . TYR A 1 92 ? -6.434 2.967 2.420 1.00 90.50 92 TYR A CA 1
ATOM 694 C C . TYR A 1 92 ? -5.522 4.101 1.927 1.00 90.50 92 TYR A C 1
ATOM 696 O O . TYR A 1 92 ? -5.634 4.557 0.791 1.00 90.50 92 TYR A O 1
ATOM 704 N N . VAL A 1 93 ? -4.627 4.589 2.791 1.00 90.62 93 VAL A N 1
ATOM 705 C CA . VAL A 1 93 ? -3.722 5.693 2.444 1.00 90.62 93 VAL A CA 1
ATOM 706 C C . VAL A 1 93 ? -2.691 5.245 1.410 1.00 90.62 93 VAL A C 1
ATOM 708 O O . VAL A 1 93 ? -2.408 6.007 0.494 1.00 90.62 93 VAL A O 1
ATOM 711 N N . GLY A 1 94 ? -2.148 4.032 1.538 1.00 87.94 94 GLY A N 1
ATOM 712 C CA . GLY A 1 94 ? -1.200 3.462 0.580 1.00 87.94 94 GLY A CA 1
ATOM 713 C C . GLY A 1 94 ? -1.805 3.345 -0.816 1.00 87.94 94 GLY A C 1
ATOM 714 O O . GLY A 1 94 ? -1.240 3.899 -1.755 1.00 87.94 94 GLY A O 1
ATOM 715 N N . ASP A 1 95 ? -2.990 2.741 -0.916 1.00 85.00 95 ASP A N 1
ATOM 716 C CA . ASP A 1 95 ? -3.758 2.630 -2.163 1.00 85.00 95 ASP A CA 1
ATOM 717 C C . ASP A 1 95 ? -4.067 4.008 -2.779 1.00 85.00 95 ASP A C 1
ATOM 719 O O . ASP A 1 95 ? -3.849 4.232 -3.968 1.00 85.00 95 ASP A O 1
ATOM 723 N N . SER A 1 96 ? -4.468 4.990 -1.961 1.00 86.38 96 SER A N 1
ATOM 724 C CA . SER A 1 96 ? -4.731 6.353 -2.452 1.00 86.38 96 SER A CA 1
ATOM 725 C C . SER A 1 96 ? -3.467 7.043 -2.987 1.00 86.38 96 SER A C 1
ATOM 727 O O . SER A 1 96 ? -3.513 7.689 -4.032 1.00 86.38 96 SER A O 1
ATOM 729 N N . ILE A 1 97 ? -2.330 6.905 -2.291 1.00 85.12 97 ILE A N 1
ATOM 730 C CA . ILE A 1 97 ? -1.044 7.469 -2.735 1.00 85.12 97 ILE A CA 1
ATOM 731 C C . ILE A 1 97 ? -0.615 6.829 -4.059 1.00 85.12 97 ILE A C 1
ATOM 733 O O . ILE A 1 97 ? -0.220 7.548 -4.979 1.00 85.12 97 ILE A O 1
ATOM 737 N N . ALA A 1 98 ? -0.687 5.498 -4.153 1.00 82.75 98 ALA A N 1
ATOM 738 C CA . ALA A 1 98 ? -0.342 4.764 -5.365 1.00 82.75 98 ALA A CA 1
ATOM 739 C C . ALA A 1 98 ? -1.250 5.187 -6.527 1.00 82.75 98 ALA A C 1
ATOM 741 O O . ALA A 1 98 ? -0.756 5.585 -7.580 1.00 82.75 98 ALA A O 1
ATOM 742 N N . SER A 1 99 ? -2.562 5.239 -6.295 1.00 82.81 99 SER A N 1
ATOM 743 C CA . SER A 1 99 ? -3.557 5.666 -7.279 1.00 82.81 99 SER A CA 1
ATOM 744 C C . SER A 1 99 ? -3.300 7.058 -7.851 1.00 82.81 99 SER A C 1
ATOM 746 O O . SER A 1 99 ? -3.305 7.247 -9.074 1.00 82.81 99 SER A O 1
ATOM 748 N N . ASP A 1 100 ? -3.038 8.042 -6.990 1.00 84.38 100 ASP A N 1
ATOM 749 C CA . ASP A 1 100 ? -2.740 9.407 -7.425 1.00 84.38 100 ASP A CA 1
ATOM 750 C C . ASP A 1 100 ? -1.411 9.477 -8.190 1.00 84.38 100 ASP A C 1
ATOM 752 O O . ASP A 1 100 ? -1.327 10.132 -9.236 1.00 84.38 100 ASP A O 1
ATOM 756 N N . PHE A 1 101 ? -0.386 8.758 -7.721 1.00 82.38 101 PHE A N 1
ATOM 757 C CA . PHE A 1 101 ? 0.899 8.671 -8.410 1.00 82.38 101 PHE A CA 1
ATOM 758 C C . PHE A 1 101 ? 0.747 8.056 -9.805 1.00 82.38 101 PHE A C 1
ATOM 760 O O . PHE A 1 101 ? 1.230 8.631 -10.782 1.00 82.38 101 PHE A O 1
ATOM 767 N N . TYR A 1 102 ? 0.030 6.936 -9.922 1.00 79.06 102 TYR A N 1
ATOM 768 C CA . TYR A 1 102 ? -0.131 6.195 -11.175 1.00 79.06 102 TYR A CA 1
ATOM 769 C C . TYR A 1 102 ? -0.885 7.043 -12.194 1.00 79.06 102 TYR A C 1
ATOM 771 O O . TYR A 1 102 ? -0.488 7.110 -13.356 1.00 79.06 102 TYR A O 1
ATOM 779 N N . ARG A 1 103 ? -1.928 7.762 -11.762 1.00 82.38 103 ARG A N 1
ATOM 780 C CA . ARG A 1 103 ? -2.681 8.683 -12.621 1.00 82.38 103 ARG A CA 1
ATOM 781 C C . ARG A 1 103 ? -1.799 9.806 -13.172 1.00 82.38 103 ARG A C 1
ATOM 783 O O . ARG A 1 103 ? -1.899 10.136 -14.356 1.00 82.38 103 ARG A O 1
ATOM 790 N N . GLU A 1 104 ? -0.924 10.370 -12.343 1.00 85.62 104 GLU A N 1
ATOM 791 C CA . GLU A 1 104 ? -0.018 11.452 -12.742 1.00 85.62 104 GLU A CA 1
ATOM 792 C C . GLU A 1 104 ? 1.093 10.966 -13.691 1.00 85.62 104 GLU A C 1
ATOM 794 O O . GLU A 1 104 ? 1.409 11.639 -14.680 1.00 85.62 104 GLU A O 1
ATOM 799 N N . VAL A 1 105 ? 1.680 9.788 -13.450 1.00 81.50 105 VAL A N 1
ATOM 800 C CA . VAL A 1 105 ? 2.715 9.239 -14.346 1.00 81.50 105 VAL A CA 1
ATOM 801 C C . VAL A 1 105 ? 2.121 8.710 -15.645 1.00 81.50 105 VAL A C 1
ATOM 803 O O . VAL A 1 105 ? 2.707 8.935 -16.705 1.00 81.50 105 VAL A O 1
ATOM 806 N N . ALA A 1 106 ? 0.927 8.109 -15.603 1.00 82.69 106 ALA A N 1
ATOM 807 C CA . ALA A 1 106 ? 0.217 7.596 -16.771 1.00 82.69 106 ALA A CA 1
ATOM 808 C C . ALA A 1 106 ? 0.070 8.663 -17.862 1.00 82.69 106 ALA A C 1
ATOM 810 O O . ALA A 1 106 ? 0.264 8.365 -19.043 1.00 82.69 106 ALA A O 1
ATOM 811 N N . ALA A 1 107 ? -0.164 9.928 -17.490 1.00 80.38 107 ALA A N 1
ATOM 812 C CA . ALA A 1 107 ? -0.258 11.061 -18.415 1.00 80.38 107 ALA A CA 1
ATOM 813 C C . ALA A 1 107 ? 0.996 11.274 -19.292 1.00 80.38 107 ALA A C 1
ATOM 815 O O . ALA A 1 107 ? 0.909 11.928 -20.335 1.00 80.38 107 ALA A O 1
ATOM 816 N N . ARG A 1 108 ? 2.141 10.691 -18.920 1.00 81.00 108 ARG A N 1
ATOM 817 C CA . ARG A 1 108 ? 3.427 10.806 -19.627 1.00 81.00 108 ARG A CA 1
ATOM 818 C C . ARG A 1 108 ? 3.888 9.507 -20.302 1.00 81.00 108 ARG A C 1
ATOM 820 O O . ARG A 1 108 ? 4.915 9.527 -20.974 1.00 81.00 108 ARG A O 1
ATOM 827 N N . LEU A 1 109 ? 3.151 8.406 -20.141 1.00 84.44 109 LEU A N 1
ATOM 828 C CA . LEU A 1 109 ? 3.478 7.102 -20.732 1.00 84.44 109 LEU A CA 1
ATOM 829 C C . LEU A 1 109 ? 2.943 6.950 -22.161 1.00 84.44 109 LEU A C 1
ATOM 831 O O . LEU A 1 109 ? 1.988 7.630 -22.554 1.00 84.44 109 LEU A O 1
ATOM 835 N N . ASP A 1 110 ? 3.556 6.033 -22.915 1.00 85.50 110 ASP A N 1
ATOM 836 C CA . ASP A 1 110 ? 3.017 5.533 -24.180 1.00 85.50 110 ASP A CA 1
ATOM 837 C C . ASP A 1 110 ? 1.670 4.821 -23.964 1.00 85.50 110 ASP A C 1
ATOM 839 O O . ASP A 1 110 ? 1.291 4.507 -22.837 1.00 85.50 110 ASP A O 1
ATOM 843 N N . THR A 1 111 ? 0.923 4.600 -25.048 1.00 86.44 111 THR A N 1
ATOM 844 C CA . THR A 1 111 ? -0.472 4.132 -24.958 1.00 86.44 111 THR A CA 1
ATOM 845 C C . THR A 1 111 ? -0.576 2.766 -24.287 1.00 86.44 111 THR A C 1
ATOM 847 O O . THR A 1 111 ? -1.422 2.597 -23.413 1.00 86.44 111 THR A O 1
ATOM 850 N N . ASP A 1 112 ? 0.309 1.831 -24.627 1.00 85.31 112 ASP A N 1
ATOM 851 C CA . ASP A 1 112 ? 0.230 0.457 -24.135 1.00 85.31 112 ASP A CA 1
ATOM 852 C C . ASP A 1 112 ? 0.589 0.400 -22.646 1.00 85.31 112 ASP A C 1
ATOM 854 O O . ASP A 1 112 ? -0.150 -0.167 -21.839 1.00 85.31 112 ASP A O 1
ATOM 858 N N . THR A 1 113 ? 1.676 1.070 -22.252 1.00 84.00 113 THR A N 1
ATOM 859 C CA . THR A 1 113 ? 2.086 1.135 -20.842 1.00 84.00 113 THR A CA 1
ATOM 860 C C . THR A 1 113 ? 1.078 1.920 -19.997 1.00 84.00 113 THR A C 1
ATOM 862 O O . THR A 1 113 ? 0.770 1.521 -18.876 1.00 84.00 113 THR A O 1
ATOM 865 N N . ARG A 1 114 ? 0.504 3.009 -20.528 1.00 86.69 114 ARG A N 1
ATOM 866 C CA . AR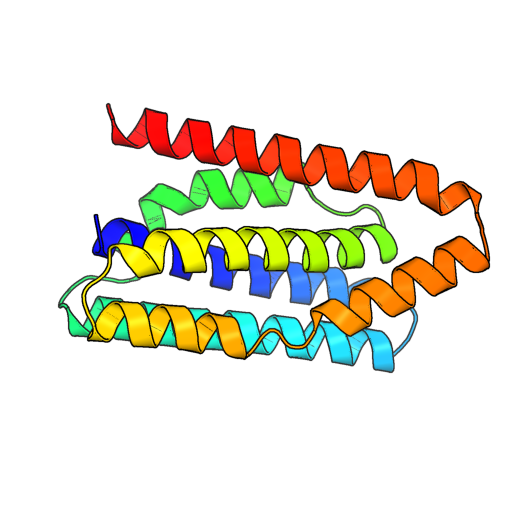G A 1 114 ? -0.578 3.753 -19.864 1.00 86.69 114 ARG A CA 1
ATOM 867 C C . ARG A 1 114 ? -1.786 2.861 -19.611 1.00 86.69 114 ARG A C 1
ATOM 869 O O . ARG A 1 114 ? -2.322 2.887 -18.509 1.00 86.69 114 ARG A O 1
ATOM 876 N N . SER A 1 115 ? -2.237 2.127 -20.626 1.00 86.88 115 SER A N 1
ATOM 877 C CA . SER A 1 115 ? -3.402 1.251 -20.510 1.00 86.88 115 SER A CA 1
ATOM 878 C C . SER A 1 115 ? -3.195 0.179 -19.448 1.00 86.88 115 SER A C 1
ATOM 880 O O . SER A 1 115 ? -4.108 -0.055 -18.664 1.00 86.88 115 SER A O 1
ATOM 882 N N . LEU A 1 116 ? -1.996 -0.403 -19.371 1.00 85.62 116 LEU A N 1
ATOM 883 C CA . LEU A 1 116 ? -1.647 -1.349 -18.314 1.00 85.62 116 LEU A CA 1
ATOM 884 C C . LEU A 1 116 ? -1.693 -0.703 -16.925 1.00 85.62 116 LEU A C 1
ATOM 886 O O . LEU A 1 116 ? -2.395 -1.193 -16.049 1.00 85.62 116 LEU A O 1
ATOM 890 N N . VAL A 1 117 ? -0.984 0.414 -16.732 1.00 82.75 117 VAL A N 1
ATOM 891 C CA . VAL A 1 117 ? -0.913 1.094 -15.427 1.00 82.75 117 VAL A CA 1
ATOM 892 C C . VAL A 1 117 ? -2.300 1.534 -14.953 1.00 82.75 117 VAL A C 1
ATOM 894 O O . VAL A 1 117 ? -2.596 1.447 -13.770 1.00 82.75 117 VAL A O 1
ATOM 897 N N . LEU A 1 118 ? -3.177 1.977 -15.858 1.00 83.44 118 LEU A N 1
ATOM 898 C CA . LEU A 1 118 ? -4.555 2.328 -15.504 1.00 83.44 118 LEU A CA 1
ATOM 899 C C . LEU A 1 118 ? -5.434 1.103 -15.219 1.00 83.44 118 LEU A C 1
ATOM 901 O O . LEU A 1 118 ? -6.316 1.202 -14.376 1.00 83.44 118 LEU A O 1
ATOM 905 N N . ALA A 1 119 ? -5.210 -0.028 -15.891 1.00 81.81 119 ALA A N 1
ATOM 906 C CA . ALA A 1 119 ? -5.939 -1.263 -15.605 1.00 81.81 119 ALA A CA 1
ATOM 907 C C . ALA A 1 119 ? -5.604 -1.807 -14.208 1.00 81.81 119 ALA A C 1
ATOM 909 O O . ALA A 1 119 ? -6.511 -2.226 -13.499 1.00 81.81 119 ALA A O 1
ATOM 910 N N . VAL A 1 120 ? -4.334 -1.715 -13.802 1.00 79.06 120 VAL A N 1
ATOM 911 C CA . VAL A 1 120 ? -3.872 -2.030 -12.439 1.00 79.06 120 VAL A CA 1
ATOM 912 C C . VAL A 1 120 ? -4.580 -1.156 -11.387 1.00 79.06 120 VAL A C 1
ATOM 914 O O . VAL A 1 120 ? -4.912 -1.627 -10.308 1.00 79.06 120 VAL A O 1
ATOM 917 N N . LEU A 1 121 ? -4.883 0.110 -11.700 1.00 70.62 121 L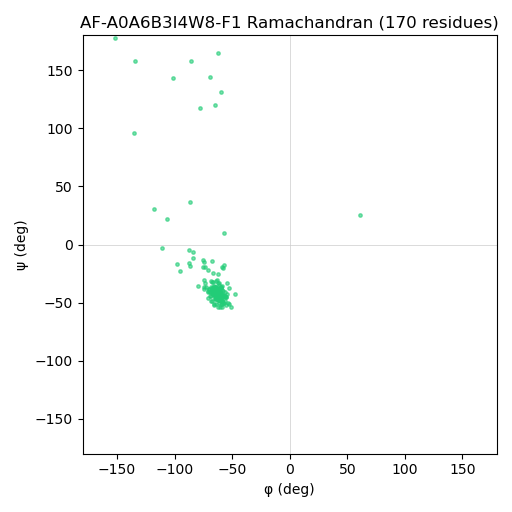EU A N 1
ATOM 918 C CA . LEU A 1 121 ? -5.590 1.005 -10.770 1.00 70.62 121 LEU A CA 1
ATOM 919 C C . LEU A 1 121 ? -7.081 0.722 -10.604 1.00 70.62 121 LEU A C 1
ATOM 921 O O . LEU A 1 121 ? -7.647 1.049 -9.565 1.00 70.62 121 LEU A O 1
ATOM 925 N N . ASP A 1 122 ? -7.748 0.208 -11.635 1.00 67.62 122 ASP A N 1
ATOM 926 C CA . ASP A 1 122 ? -9.209 0.069 -11.620 1.00 67.62 122 ASP A CA 1
ATOM 927 C C . ASP A 1 122 ? -9.683 -1.104 -10.733 1.00 67.62 122 ASP A C 1
ATOM 929 O O . ASP A 1 122 ? -10.868 -1.170 -10.398 1.00 67.62 122 ASP A O 1
ATOM 933 N N . ASP A 1 123 ? -8.785 -2.005 -10.312 1.00 61.94 123 ASP A N 1
ATOM 934 C CA . ASP A 1 123 ? -9.129 -3.201 -9.523 1.00 61.94 123 ASP A CA 1
ATOM 935 C C . ASP A 1 123 ? -9.163 -2.955 -7.995 1.00 61.94 123 ASP A C 1
ATOM 937 O O . ASP A 1 123 ? -9.589 -3.811 -7.219 1.00 61.94 123 ASP A O 1
ATOM 941 N N . THR A 1 124 ? -8.798 -1.761 -7.506 1.00 58.62 124 THR A N 1
ATOM 942 C CA . THR A 1 124 ? -8.625 -1.505 -6.059 1.00 58.62 124 THR A CA 1
ATOM 943 C C . THR A 1 124 ? -9.904 -1.090 -5.315 1.00 58.62 124 THR A C 1
ATOM 945 O O . THR A 1 124 ? -9.871 -0.327 -4.349 1.00 58.62 124 THR A O 1
ATOM 948 N N . GLY A 1 125 ? -11.069 -1.656 -5.668 1.00 57.59 125 GLY A N 1
ATOM 949 C CA . GLY A 1 125 ? -12.400 -1.369 -5.077 1.00 57.59 125 GLY A CA 1
ATOM 950 C C . GLY A 1 125 ? -12.558 -1.572 -3.550 1.00 57.59 125 GLY A C 1
ATOM 951 O O . GLY A 1 125 ? -13.666 -1.526 -3.009 1.00 57.59 125 GLY A O 1
ATOM 952 N N . HIS A 1 126 ? -11.459 -1.787 -2.838 1.00 66.88 126 HIS A N 1
ATOM 953 C CA . HIS A 1 126 ? -11.336 -2.094 -1.427 1.00 66.88 126 HIS A CA 1
ATOM 954 C C . HIS A 1 126 ? -11.254 -0.872 -0.501 1.00 66.88 126 HIS A C 1
ATOM 956 O O . HIS A 1 126 ? -11.501 -1.010 0.701 1.00 66.88 126 HIS A O 1
ATOM 962 N N . GLY A 1 127 ? -10.985 0.332 -1.022 1.00 69.06 127 GLY A N 1
ATOM 963 C CA . GLY A 1 127 ? -10.904 1.550 -0.202 1.00 69.06 127 GLY A CA 1
ATOM 964 C C . GLY A 1 127 ? -12.162 1.811 0.647 1.00 69.06 127 GLY A C 1
ATOM 965 O O . GLY A 1 127 ? -12.068 2.261 1.792 1.00 69.06 127 GLY A O 1
ATOM 966 N N . ASN A 1 128 ? -13.342 1.429 0.144 1.00 81.75 128 ASN A N 1
ATOM 967 C CA . ASN A 1 128 ? -14.609 1.560 0.870 1.00 81.75 128 ASN A CA 1
ATOM 968 C C . ASN A 1 128 ? -14.648 0.727 2.160 1.00 81.75 128 ASN A C 1
ATOM 970 O O . ASN A 1 128 ? -15.111 1.219 3.189 1.00 81.75 128 ASN A O 1
ATOM 974 N N . PHE A 1 129 ? -14.108 -0.496 2.142 1.00 88.44 129 PHE A N 1
ATOM 975 C CA . PHE A 1 129 ? -14.101 -1.378 3.311 1.00 88.44 129 PHE A CA 1
ATOM 976 C C . PHE A 1 129 ? -13.312 -0.767 4.477 1.00 88.44 129 PHE A C 1
ATOM 978 O O . PHE A 1 129 ? -13.797 -0.715 5.612 1.00 88.44 129 PHE A O 1
ATOM 985 N N . ALA A 1 130 ? -12.112 -0.250 4.198 1.00 91.00 130 ALA A N 1
ATOM 986 C CA . ALA A 1 130 ? -11.276 0.386 5.210 1.00 91.00 130 ALA A CA 1
ATOM 987 C C . ALA A 1 130 ? -11.953 1.636 5.799 1.00 91.00 130 ALA A C 1
ATOM 989 O O . ALA A 1 130 ? -11.998 1.798 7.023 1.00 91.00 130 ALA A O 1
ATOM 990 N N . VAL A 1 131 ? -12.536 2.489 4.947 1.00 92.19 131 VAL A N 1
ATOM 991 C CA . VAL A 1 131 ? -13.241 3.708 5.375 1.00 92.19 131 VAL A CA 1
ATOM 992 C C . VAL A 1 131 ? -14.435 3.383 6.268 1.00 92.19 131 VAL A C 1
ATOM 994 O O . VAL A 1 131 ? -14.592 4.006 7.321 1.00 92.19 131 VAL A O 1
ATOM 997 N N . GLU A 1 132 ? -15.263 2.410 5.885 1.00 93.50 132 GLU A N 1
ATOM 998 C CA . GLU A 1 132 ? -16.436 2.000 6.663 1.00 93.50 132 GLU A CA 1
ATOM 999 C C . GLU A 1 132 ? -16.043 1.501 8.056 1.00 93.50 132 GLU A C 1
ATOM 1001 O O . GLU A 1 132 ? -16.597 1.953 9.062 1.00 93.50 132 GLU A O 1
ATOM 1006 N N . LYS A 1 133 ? -15.042 0.619 8.140 1.00 94.38 133 LYS A N 1
ATOM 1007 C CA . LYS A 1 133 ? -14.574 0.052 9.412 1.00 94.38 133 LYS A CA 1
ATOM 1008 C C . LYS A 1 133 ? -13.943 1.091 10.326 1.00 94.38 133 LYS A C 1
ATOM 1010 O O . LYS A 1 133 ? -14.238 1.111 11.521 1.00 94.38 133 LYS A O 1
ATOM 1015 N N . VAL A 1 134 ? -13.102 1.966 9.778 1.00 96.00 134 VAL A N 1
ATOM 1016 C CA . VAL A 1 134 ? -12.469 3.041 10.550 1.00 96.00 134 VAL A CA 1
ATOM 1017 C C . VAL A 1 134 ? -13.521 4.030 11.050 1.00 96.00 134 VAL A C 1
ATOM 1019 O O . VAL A 1 134 ? -13.484 4.417 12.218 1.00 96.00 134 VAL A O 1
ATOM 1022 N N . ARG A 1 135 ? -14.499 4.396 10.211 1.00 96.81 135 ARG A N 1
ATOM 1023 C CA . ARG A 1 135 ? -15.597 5.283 10.613 1.00 96.81 135 ARG A CA 1
ATOM 1024 C C . ARG A 1 135 ? -16.427 4.672 11.738 1.00 96.81 135 ARG A C 1
ATOM 1026 O O . ARG A 1 135 ? -16.604 5.328 12.759 1.00 96.81 135 ARG A O 1
ATOM 1033 N N . ALA A 1 136 ? -16.861 3.422 11.589 1.00 96.88 136 ALA A N 1
ATOM 1034 C CA . ALA A 1 136 ? -17.633 2.726 12.615 1.00 96.88 136 ALA A CA 1
ATOM 1035 C C . ALA A 1 136 ? -16.867 2.627 13.947 1.00 96.88 136 ALA A C 1
ATOM 1037 O O . ALA A 1 136 ? -17.445 2.814 15.017 1.00 96.88 136 ALA A O 1
ATOM 1038 N N . ALA A 1 137 ? -15.551 2.389 13.897 1.00 97.12 137 ALA A N 1
ATOM 1039 C CA . ALA A 1 137 ? -14.713 2.367 15.092 1.00 97.12 137 ALA A CA 1
ATOM 1040 C C . ALA A 1 137 ? -14.630 3.744 15.773 1.00 97.12 137 ALA A C 1
ATOM 1042 O O . ALA A 1 137 ? -14.741 3.821 16.993 1.00 97.12 137 ALA A O 1
ATOM 1043 N N . ILE A 1 138 ? -14.479 4.830 15.007 1.00 98.06 138 ILE A N 1
ATOM 1044 C CA . ILE A 1 138 ? -14.450 6.201 15.543 1.00 98.06 138 ILE A CA 1
ATOM 1045 C C . ILE A 1 138 ? -15.815 6.610 16.113 1.00 98.06 138 ILE A C 1
ATOM 1047 O O . ILE A 1 138 ? -15.868 7.296 17.130 1.00 98.06 138 ILE A O 1
ATOM 1051 N N . GLU A 1 139 ? -16.919 6.196 15.491 1.00 98.12 139 GLU A N 1
ATOM 1052 C CA . GLU A 1 139 ? -18.267 6.432 16.023 1.00 98.12 139 GLU A CA 1
ATOM 1053 C C . GLU A 1 139 ? -18.474 5.723 17.370 1.00 98.12 139 GLU A C 1
ATOM 1055 O O . GLU A 1 139 ? -19.077 6.294 18.279 1.00 98.12 139 GLU A O 1
ATOM 1060 N N . ALA A 1 140 ? -17.932 4.510 17.523 1.00 97.88 140 ALA A N 1
ATOM 1061 C CA . ALA A 1 140 ? -17.982 3.754 18.772 1.00 97.88 140 ALA A CA 1
ATOM 1062 C C . ALA A 1 140 ? -17.024 4.294 19.854 1.00 97.88 140 ALA A C 1
ATOM 1064 O O . ALA A 1 140 ? -17.386 4.325 21.031 1.00 97.88 140 ALA A O 1
ATOM 1065 N N . ASP A 1 141 ? -15.819 4.732 19.476 1.00 97.94 141 ASP A N 1
ATOM 1066 C CA . ASP A 1 141 ? -14.851 5.396 20.356 1.00 97.94 141 ASP A CA 1
ATOM 1067 C C . ASP A 1 141 ? -14.232 6.635 19.675 1.00 97.94 141 ASP A C 1
ATOM 1069 O O . ASP A 1 141 ? -13.215 6.538 18.971 1.00 97.94 141 ASP A O 1
ATOM 1073 N N . PRO A 1 142 ? -14.779 7.839 19.943 1.00 97.25 142 PRO A N 1
ATOM 1074 C CA . PRO A 1 142 ? -14.299 9.084 19.344 1.00 97.25 142 PRO A CA 1
ATOM 1075 C C . PRO A 1 142 ? -12.826 9.408 19.626 1.00 97.25 142 PRO A C 1
ATOM 1077 O O . PRO A 1 142 ? -12.215 10.194 18.895 1.00 97.25 142 PRO A O 1
ATOM 1080 N N . ARG A 1 143 ? -12.213 8.810 20.659 1.00 95.56 143 ARG A N 1
ATOM 1081 C CA . ARG A 1 143 ? -10.792 9.028 20.978 1.00 95.56 143 ARG A CA 1
ATOM 1082 C C . ARG A 1 143 ? -9.867 8.463 19.900 1.00 95.56 143 ARG A C 1
ATOM 1084 O O . ARG A 1 143 ? -8.749 8.960 19.744 1.00 95.56 143 ARG A O 1
ATOM 1091 N N . LEU A 1 144 ? -10.326 7.467 19.139 1.00 97.69 144 LEU A N 1
ATOM 1092 C CA . LEU A 1 144 ? -9.559 6.847 18.059 1.00 97.69 144 LEU A CA 1
ATOM 1093 C C . LEU A 1 144 ? -9.254 7.828 16.924 1.00 97.69 144 LEU A C 1
ATOM 1095 O O . LEU A 1 144 ? -8.179 7.745 16.332 1.00 97.69 144 LEU A O 1
ATOM 1099 N N . GLY A 1 145 ? -10.136 8.799 16.663 1.00 97.56 145 GLY A N 1
ATOM 1100 C CA . GLY A 1 145 ? -9.974 9.739 15.551 1.00 97.56 145 GLY A CA 1
ATOM 1101 C C . GLY A 1 145 ? -8.667 10.534 15.621 1.00 97.56 145 GLY A C 1
ATOM 1102 O O . GLY A 1 145 ? -7.942 10.633 14.633 1.00 97.56 145 GLY A O 1
ATOM 1103 N N . GLY A 1 146 ? -8.306 11.039 16.806 1.00 97.50 146 GLY A N 1
ATOM 1104 C CA . GLY A 1 146 ? -7.057 11.785 16.994 1.00 97.50 146 GLY A CA 1
ATOM 1105 C C . GLY A 1 146 ? -5.806 10.930 16.765 1.00 97.50 146 GLY A C 1
ATOM 1106 O O . GLY A 1 146 ? -4.858 11.382 16.116 1.00 97.50 146 GLY A O 1
ATOM 1107 N N . ARG A 1 147 ? -5.822 9.683 17.256 1.00 97.31 147 ARG A N 1
ATOM 1108 C CA . ARG A 1 147 ? -4.722 8.721 17.095 1.00 97.31 147 ARG A CA 1
ATOM 1109 C C . ARG A 1 147 ? -4.534 8.330 15.629 1.00 97.31 147 ARG A C 1
ATOM 1111 O O . ARG A 1 147 ? -3.431 8.459 15.107 1.00 97.31 147 ARG A O 1
ATOM 1118 N N . LEU A 1 148 ? -5.612 7.928 14.955 1.00 98.00 148 LEU A N 1
ATOM 1119 C CA . LEU A 1 148 ? -5.570 7.501 13.554 1.00 98.00 148 LEU A CA 1
ATOM 1120 C C . LEU A 1 148 ? -5.213 8.657 12.610 1.00 98.00 148 LEU A C 1
ATOM 1122 O O . LEU A 1 148 ? -4.500 8.454 11.633 1.00 98.00 148 LEU A O 1
ATOM 1126 N N . ALA A 1 149 ? -5.609 9.892 12.932 1.00 97.44 149 ALA A N 1
ATOM 1127 C CA . ALA A 1 149 ? -5.179 11.062 12.171 1.00 97.44 149 ALA A CA 1
ATOM 1128 C C . ALA A 1 149 ? -3.667 11.332 12.306 1.00 97.44 149 ALA A C 1
ATOM 1130 O O . ALA A 1 149 ? -3.028 11.759 11.344 1.00 97.44 149 ALA A O 1
ATOM 1131 N N . LEU A 1 150 ? -3.077 11.107 13.489 1.00 97.50 150 LEU A N 1
ATOM 1132 C CA . LEU A 1 150 ? -1.625 11.214 13.669 1.00 97.50 150 LEU A CA 1
ATOM 1133 C C . LEU A 1 150 ? -0.891 10.115 12.898 1.00 97.50 150 LEU A C 1
ATOM 1135 O O . LEU A 1 150 ? 0.117 10.403 12.255 1.00 97.50 150 LEU A O 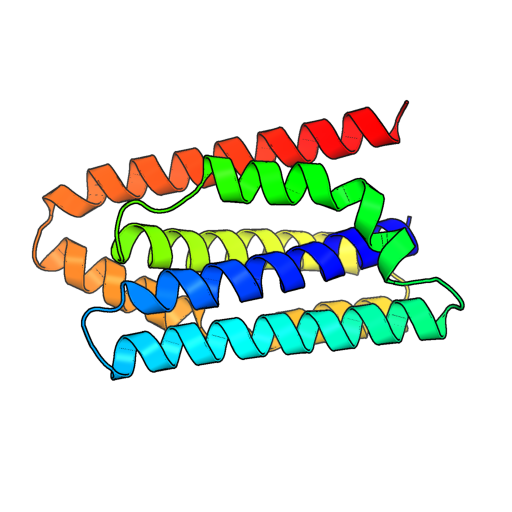1
ATOM 1139 N N . TRP A 1 151 ? -1.433 8.898 12.917 1.00 97.81 151 TRP A N 1
ATOM 1140 C CA . TRP A 1 151 ? -0.927 7.788 12.121 1.00 97.81 151 TRP A CA 1
ATOM 1141 C C . TRP A 1 151 ? -0.938 8.101 10.621 1.00 97.81 151 TRP A C 1
ATOM 1143 O O . TRP A 1 151 ? 0.109 8.037 9.985 1.00 97.81 151 TRP A O 1
ATOM 1153 N N . ALA A 1 152 ? -2.065 8.565 10.073 1.00 96.44 152 ALA A N 1
ATOM 1154 C CA . ALA A 1 152 ? -2.167 8.943 8.662 1.00 96.44 152 ALA A CA 1
ATOM 1155 C C . ALA A 1 152 ? -1.154 10.034 8.261 1.00 96.44 152 ALA A C 1
ATOM 1157 O O . ALA A 1 152 ? -0.529 9.951 7.206 1.00 96.44 152 ALA A O 1
ATOM 1158 N N . ARG A 1 153 ? -0.920 11.037 9.122 1.00 96.94 153 ARG A N 1
ATOM 1159 C CA . ARG A 1 153 ? 0.121 12.054 8.879 1.00 96.94 153 ARG A CA 1
ATOM 1160 C C . ARG A 1 153 ? 1.529 11.462 8.862 1.00 96.94 153 ARG A C 1
ATOM 1162 O O . ARG A 1 153 ? 2.346 11.895 8.054 1.00 96.94 153 ARG A O 1
ATOM 1169 N N . ARG A 1 154 ? 1.815 10.490 9.734 1.00 96.94 154 ARG A N 1
ATOM 1170 C CA . ARG A 1 154 ? 3.094 9.771 9.728 1.00 96.94 154 ARG A CA 1
ATOM 1171 C C . ARG A 1 154 ? 3.274 8.983 8.432 1.00 96.94 154 ARG A C 1
ATOM 1173 O O . ARG A 1 154 ? 4.335 9.100 7.838 1.00 96.94 154 ARG A O 1
ATOM 1180 N N . LEU A 1 155 ? 2.247 8.264 7.967 1.00 96.44 155 LEU A N 1
ATOM 1181 C CA . LEU A 1 155 ? 2.285 7.553 6.681 1.00 96.44 155 LEU A CA 1
ATOM 1182 C C . LEU A 1 155 ? 2.684 8.490 5.534 1.00 96.44 155 LEU A C 1
ATOM 1184 O O . LEU A 1 155 ? 3.629 8.200 4.808 1.00 96.44 155 LEU A O 1
ATOM 1188 N N . MET A 1 156 ? 2.026 9.648 5.429 1.00 94.56 156 MET A N 1
ATOM 1189 C CA . MET A 1 156 ? 2.344 10.649 4.404 1.00 94.56 156 MET A CA 1
ATOM 1190 C C . MET A 1 156 ? 3.774 11.190 4.526 1.00 94.56 156 MET A C 1
ATOM 1192 O O . MET A 1 156 ? 4.462 11.347 3.519 1.00 94.56 156 MET A O 1
ATOM 1196 N N . GLY A 1 157 ? 4.228 11.480 5.749 1.00 95.50 157 GLY A N 1
ATOM 1197 C CA . GLY A 1 157 ? 5.584 11.977 5.993 1.00 95.50 157 GLY A CA 1
ATOM 1198 C C . GLY A 1 157 ? 6.662 10.970 5.589 1.00 95.50 157 GLY A C 1
ATOM 1199 O O . GLY A 1 157 ? 7.626 11.340 4.921 1.00 95.50 157 GLY A O 1
ATOM 1200 N N . GLU A 1 158 ? 6.472 9.697 5.941 1.00 95.75 158 GLU A N 1
ATOM 1201 C CA . GLU A 1 158 ? 7.393 8.621 5.570 1.00 95.75 158 GLU A CA 1
ATOM 1202 C C . GLU A 1 158 ? 7.394 8.366 4.060 1.00 95.75 158 GLU A C 1
ATOM 1204 O O . GLU A 1 158 ? 8.466 8.242 3.469 1.00 95.75 158 GLU A O 1
ATOM 1209 N N . ALA A 1 159 ? 6.220 8.356 3.417 1.00 91.81 159 ALA A N 1
ATOM 1210 C CA . ALA A 1 159 ? 6.110 8.202 1.967 1.00 91.81 159 ALA A CA 1
ATOM 1211 C C . ALA A 1 159 ? 6.877 9.311 1.227 1.00 91.81 159 ALA A C 1
ATOM 1213 O O . ALA A 1 159 ? 7.690 9.028 0.346 1.00 91.81 159 ALA A O 1
ATOM 1214 N N . LEU A 1 160 ? 6.691 10.572 1.637 1.00 91.75 160 LEU A N 1
ATOM 1215 C CA . LEU A 1 160 ? 7.408 11.707 1.054 1.00 91.75 160 LEU A CA 1
ATOM 1216 C C . LEU A 1 160 ? 8.923 11.611 1.289 1.00 91.75 160 LEU A C 1
ATOM 1218 O O . LEU A 1 160 ? 9.703 11.892 0.379 1.00 91.75 160 LEU A O 1
ATOM 1222 N N . SER A 1 161 ? 9.347 11.198 2.487 1.00 93.56 161 SER A N 1
ATOM 1223 C CA . SER A 1 161 ? 10.768 11.041 2.811 1.00 93.56 161 SER A CA 1
ATOM 1224 C C . SER A 1 161 ? 11.441 9.967 1.953 1.00 93.56 161 SER A C 1
ATOM 1226 O O . SER A 1 161 ? 12.538 10.203 1.442 1.00 93.56 161 SER A O 1
ATOM 1228 N N . GLN A 1 162 ? 10.794 8.813 1.750 1.00 91.81 162 GLN A N 1
ATOM 1229 C CA . GLN A 1 162 ? 11.354 7.761 0.899 1.00 91.81 162 GLN A CA 1
ATOM 1230 C C . GLN A 1 162 ? 11.342 8.155 -0.581 1.00 91.81 162 GLN A C 1
ATOM 1232 O O . GLN A 1 162 ? 12.335 7.921 -1.265 1.00 91.81 162 GLN A O 1
ATOM 1237 N N . ALA A 1 163 ? 10.298 8.838 -1.062 1.00 87.50 163 ALA A N 1
ATOM 1238 C CA . ALA A 1 163 ? 10.270 9.363 -2.428 1.00 87.50 163 ALA A CA 1
ATOM 1239 C C . ALA A 1 163 ? 11.441 10.327 -2.699 1.00 87.50 163 ALA A C 1
ATOM 1241 O O . ALA A 1 163 ? 12.117 10.215 -3.719 1.00 87.50 163 ALA A O 1
ATOM 1242 N N . GLN A 1 164 ? 11.740 11.233 -1.760 1.00 87.94 164 GLN A N 1
ATOM 1243 C CA . GLN A 1 164 ? 12.890 12.138 -1.871 1.00 87.94 164 GLN A CA 1
ATOM 1244 C C . GLN A 1 164 ? 14.230 11.395 -1.900 1.00 87.94 164 GLN A C 1
ATOM 1246 O O . GLN A 1 164 ? 15.124 11.791 -2.645 1.00 87.94 164 GLN A O 1
ATOM 1251 N N . ARG A 1 165 ? 14.371 10.318 -1.117 1.00 89.12 165 ARG A N 1
ATOM 1252 C CA . ARG A 1 165 ? 15.574 9.476 -1.136 1.00 89.12 165 ARG A CA 1
ATOM 1253 C C . ARG A 1 165 ? 15.752 8.785 -2.486 1.00 89.12 165 ARG A C 1
ATOM 1255 O O . ARG A 1 165 ? 16.840 8.856 -3.038 1.00 89.12 165 ARG A O 1
ATOM 1262 N N . VAL A 1 166 ? 14.689 8.193 -3.038 1.00 87.56 166 VAL A N 1
ATOM 1263 C CA . VAL A 1 166 ? 14.733 7.560 -4.368 1.00 87.56 166 VAL A CA 1
ATOM 1264 C C . VAL A 1 166 ? 15.173 8.562 -5.433 1.00 87.56 166 VAL A C 1
ATOM 1266 O O . VAL A 1 166 ? 16.031 8.238 -6.243 1.00 87.56 166 VAL A O 1
ATOM 1269 N N . VAL A 1 167 ? 14.642 9.788 -5.421 1.00 85.88 167 VAL A N 1
ATOM 1270 C CA . VAL A 1 167 ? 15.069 10.836 -6.366 1.00 85.88 167 VAL A CA 1
ATOM 1271 C C . VAL A 1 167 ? 16.555 11.171 -6.191 1.00 85.88 167 VAL A C 1
ATOM 1273 O O . VAL A 1 167 ? 17.295 11.178 -7.168 1.00 85.88 167 VAL A O 1
ATOM 1276 N N . ALA A 1 168 ? 17.015 11.383 -4.955 1.00 85.56 168 ALA A N 1
ATOM 1277 C CA . ALA A 1 168 ? 18.410 11.729 -4.681 1.00 85.56 168 ALA A CA 1
ATOM 1278 C C . ALA A 1 168 ? 19.403 10.622 -5.081 1.00 85.56 168 ALA A C 1
ATOM 1280 O O . ALA A 1 168 ? 20.462 10.928 -5.623 1.00 85.56 168 ALA A O 1
ATOM 1281 N N . ASP A 1 169 ? 19.057 9.353 -4.848 1.00 84.81 169 ASP A N 1
ATOM 1282 C CA . ASP A 1 169 ? 19.903 8.202 -5.190 1.00 84.81 169 ASP A CA 1
ATOM 1283 C C . ASP A 1 169 ? 19.935 7.930 -6.709 1.00 84.81 169 ASP A C 1
ATOM 1285 O O . ASP A 1 169 ? 20.840 7.258 -7.196 1.00 84.81 169 ASP A O 1
ATOM 1289 N N . ARG A 1 170 ? 18.950 8.440 -7.465 1.00 80.19 170 ARG A N 1
ATOM 1290 C CA . ARG A 1 170 ? 18.834 8.277 -8.926 1.00 80.19 170 ARG A CA 1
ATOM 1291 C C . ARG A 1 170 ? 19.417 9.439 -9.733 1.00 80.19 170 ARG A C 1
ATOM 1293 O O . ARG A 1 170 ? 19.741 9.235 -10.901 1.00 80.19 170 ARG A O 1
ATOM 1300 N N . ASP A 1 171 ? 19.537 10.621 -9.131 1.00 69.62 171 ASP A N 1
ATOM 1301 C CA . ASP A 1 171 ? 20.187 11.798 -9.727 1.00 69.62 171 ASP A CA 1
ATOM 1302 C C . ASP A 1 171 ? 21.725 11.798 -9.548 1.00 69.62 171 ASP A C 1
ATOM 1304 O O . ASP A 1 171 ? 22.411 12.621 -10.162 1.00 69.62 171 ASP A O 1
ATOM 1308 N N . ALA A 1 172 ? 22.258 10.911 -8.697 1.00 52.56 172 ALA A N 1
ATOM 1309 C CA . ALA A 1 172 ? 23.685 10.758 -8.380 1.00 52.56 172 ALA A CA 1
ATOM 1310 C C . ALA A 1 172 ? 24.417 9.798 -9.335 1.00 52.56 172 ALA A C 1
ATOM 1312 O O . ALA A 1 172 ? 25.603 10.080 -9.631 1.00 52.56 172 ALA A O 1
#

Mean predicted aligned error: 3.9 Å

Sequence (172 aa):
AVVDLLGALAYGELAAFERLAEDAKLAPTLGDKAELAKMASAEFHHFEQLSDRLAAVDEDPTAAMEPFAKALDDFHRQTAPSDWLEGLVKAYVGDSIASDFYREVAARLDTDTRSLVLAVLDDTGHGNFAVEKVRAAIEADPRLGGRLALWARRLMGEALSQAQRVVADRDA